Protein AF-A0A7C0Z820-F1 (afdb_monomer)

Solvent-accessible surface area (backbone atoms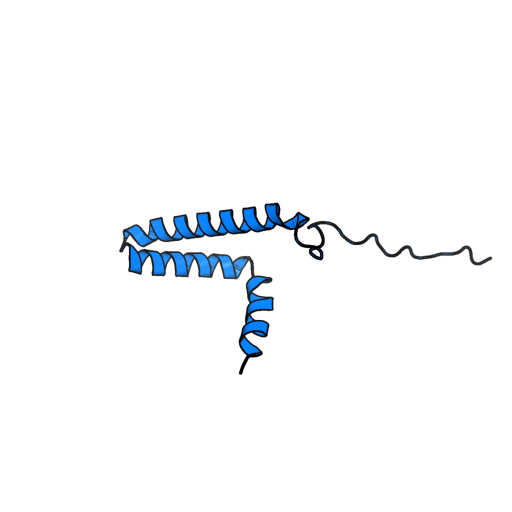 only — not comparable to full-atom values): 5326 Å² total; per-residue (Å²): 144,70,71,66,60,62,68,51,48,61,52,63,78,72,63,47,79,71,64,51,53,55,51,51,46,51,50,22,25,53,51,15,30,76,75,56,38,82,60,6,58,60,52,13,43,53,52,48,51,52,51,51,54,51,51,51,50,48,54,62,73,47,44,87,76,41,91,86,63,76,60,92,84,67,70,74,76,76,79,80,78,80,78,64,87,80,127

Foldseek 3Di:
DPPPVVVVCVCVVPDDPPVVVVVQLVCLQVVLCVVPNPCSNVVSVVVSVVVVVVVVVCCVVCVVVDPPPDPVPPPPPDPPPPPDPPD

Secondary structure (DSSP, 8-state):
--HHHHHHHHHHTTS-HHHHHHHHHHHHHHHHHHHHGGGHHHHHHHHHHHHHHHHHHHHHHTGGGSTT-PPTT-PPPPP--------

Radius of gyration: 21.21 Å; Cα contacts (8 Å, |Δi|>4): 38; chains: 1; bounding box: 36×26×72 Å

Structure (mmCIF, N/CA/C/O backbone):
data_AF-A0A7C0Z820-F1
#
_entry.id   AF-A0A7C0Z820-F1
#
loop_
_atom_site.group_PDB
_atom_site.id
_atom_site.type_symbol
_atom_site.label_atom_id
_atom_site.label_alt_id
_atom_site.label_comp_id
_atom_site.label_asym_id
_atom_site.label_entity_id
_atom_site.label_seq_id
_atom_site.pdbx_PDB_ins_code
_atom_site.Cartn_x
_atom_site.Cartn_y
_atom_site.Cartn_z
_atom_site.occupancy
_atom_site.B_iso_or_equiv
_atom_site.auth_seq_id
_atom_site.auth_comp_id
_atom_site.auth_asym_id
_atom_site.auth_atom_id
_atom_site.pdbx_PDB_model_num
ATOM 1 N N . VAL A 1 1 ? -25.715 -17.655 -4.974 1.00 51.56 1 VAL A N 1
ATOM 2 C CA . VAL A 1 1 ? -24.279 -17.792 -4.629 1.00 51.56 1 VAL A CA 1
ATOM 3 C C . VAL A 1 1 ? -23.752 -16.481 -4.043 1.00 51.56 1 VAL A C 1
ATOM 5 O O . VAL A 1 1 ? -23.005 -15.781 -4.696 1.00 51.56 1 VAL A O 1
ATOM 8 N N . VAL A 1 2 ? -24.201 -16.087 -2.845 1.00 54.81 2 VAL A N 1
ATOM 9 C CA . VAL A 1 2 ? -23.810 -14.789 -2.240 1.00 54.81 2 VAL A CA 1
ATOM 10 C C . VAL A 1 2 ? -23.155 -14.962 -0.859 1.00 54.81 2 VAL A C 1
ATOM 12 O O . VAL A 1 2 ? -22.362 -14.132 -0.465 1.00 54.81 2 VAL A O 1
ATOM 15 N N . GLY A 1 3 ? -23.328 -16.097 -0.169 1.00 60.81 3 GLY A N 1
ATOM 16 C CA . GLY A 1 3 ? -22.772 -16.285 1.185 1.00 60.81 3 GLY A CA 1
ATOM 17 C C . GLY A 1 3 ? -21.295 -16.702 1.295 1.00 60.81 3 GLY A C 1
ATOM 18 O O . GLY A 1 3 ? -20.782 -16.804 2.404 1.00 60.81 3 GLY A O 1
ATOM 19 N N . GLY A 1 4 ? -20.600 -16.992 0.188 1.00 68.19 4 GLY A N 1
ATOM 20 C CA . GLY A 1 4 ? -19.218 -17.501 0.241 1.00 68.19 4 GLY A CA 1
ATOM 21 C C . GLY A 1 4 ? -18.159 -16.407 0.385 1.00 68.19 4 GLY A C 1
ATOM 22 O O . GLY A 1 4 ? -17.156 -16.593 1.070 1.00 68.19 4 GLY A O 1
ATOM 23 N N . VAL A 1 5 ? -18.407 -15.259 -0.245 1.00 63.53 5 VAL A N 1
ATOM 24 C CA . VAL A 1 5 ? -17.494 -14.114 -0.267 1.00 63.53 5 VAL A CA 1
ATOM 25 C C . VAL A 1 5 ? -17.484 -13.464 1.120 1.00 63.53 5 VAL A C 1
ATOM 27 O O . VAL A 1 5 ? -16.431 -13.407 1.748 1.00 63.53 5 VAL A O 1
ATOM 30 N N . ASP A 1 6 ? -18.647 -13.148 1.693 1.00 65.94 6 ASP A N 1
ATOM 31 C CA . ASP A 1 6 ? -18.754 -12.561 3.040 1.00 65.94 6 ASP A CA 1
ATOM 32 C C . ASP A 1 6 ? -18.127 -13.427 4.152 1.00 65.94 6 ASP A C 1
ATOM 34 O O . ASP A 1 6 ? -17.497 -12.903 5.073 1.00 65.94 6 ASP A O 1
ATOM 38 N N . ASN A 1 7 ? -18.219 -14.759 4.044 1.00 64.31 7 ASN A N 1
ATOM 39 C CA . ASN A 1 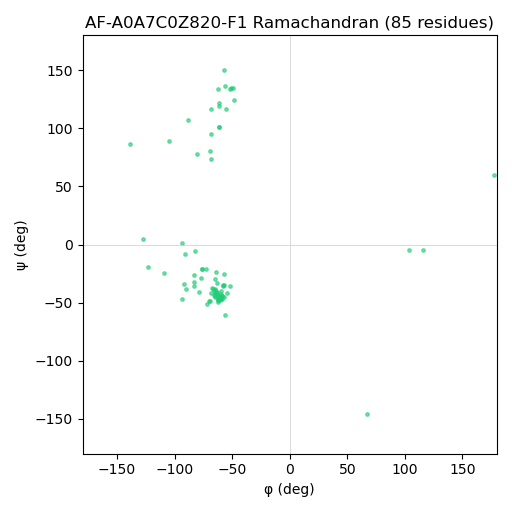7 ? -17.630 -15.691 5.013 1.00 64.31 7 ASN A CA 1
ATOM 40 C C . ASN A 1 7 ? -16.103 -15.850 4.865 1.00 64.31 7 ASN A C 1
ATOM 42 O O . ASN A 1 7 ? -15.430 -16.253 5.811 1.00 64.31 7 ASN A O 1
ATO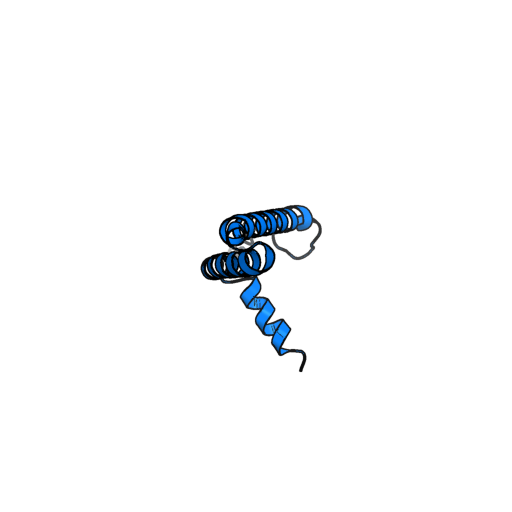M 46 N N . PHE A 1 8 ? -15.543 -15.529 3.694 1.00 66.06 8 PHE A N 1
ATOM 47 C CA . PHE A 1 8 ? -14.099 -15.560 3.440 1.00 66.06 8 PHE A CA 1
ATOM 48 C C . PHE A 1 8 ? -13.428 -14.207 3.705 1.00 66.06 8 PHE A C 1
ATOM 50 O O . PHE A 1 8 ? -12.292 -14.170 4.182 1.00 66.06 8 PHE A O 1
ATOM 57 N N . LEU A 1 9 ? -14.126 -13.094 3.443 1.00 60.59 9 LEU A N 1
ATOM 58 C CA . LEU A 1 9 ? -13.621 -11.757 3.755 1.00 60.59 9 LEU A CA 1
ATOM 59 C C . LEU A 1 9 ? -13.541 -11.528 5.263 1.00 60.59 9 LEU A C 1
ATOM 61 O O . LEU A 1 9 ? -12.534 -11.011 5.735 1.00 60.59 9 LEU A O 1
ATOM 65 N N . ARG A 1 10 ? -14.546 -11.959 6.035 1.00 65.12 10 ARG A N 1
ATOM 66 C CA . ARG A 1 10 ? -14.625 -11.665 7.476 1.00 65.12 10 ARG A CA 1
ATOM 67 C C . ARG A 1 10 ? -13.410 -12.141 8.295 1.00 65.12 10 ARG A C 1
ATOM 69 O O . ARG A 1 10 ? -12.912 -11.352 9.090 1.00 65.12 10 ARG A O 1
ATOM 76 N N . PRO A 1 11 ? -12.883 -13.369 8.120 1.00 55.78 11 PRO A N 1
ATOM 77 C CA . PRO A 1 11 ? -11.733 -13.846 8.890 1.00 55.78 11 PRO A CA 1
ATOM 78 C C . PRO A 1 11 ? -10.401 -13.384 8.292 1.00 55.78 11 PRO A C 1
ATOM 80 O O . PRO A 1 11 ? -9.438 -13.159 9.020 1.00 55.78 11 PRO A O 1
ATOM 83 N N . ARG A 1 12 ? -10.328 -13.242 6.962 1.00 61.28 12 ARG A N 1
ATOM 84 C CA . ARG A 1 12 ? -9.081 -12.922 6.259 1.00 61.28 12 ARG A CA 1
ATOM 85 C C . ARG A 1 12 ? -8.706 -11.445 6.381 1.00 61.28 12 ARG A C 1
ATOM 87 O O . ARG A 1 12 ? -7.519 -11.152 6.390 1.00 61.28 12 ARG A O 1
ATOM 94 N N . LEU A 1 13 ? -9.686 -10.552 6.537 1.00 59.16 13 LEU A N 1
ATOM 95 C CA . LEU A 1 13 ? -9.444 -9.134 6.823 1.00 59.16 13 LEU A CA 1
ATOM 96 C C . LEU A 1 13 ? -9.045 -8.874 8.288 1.00 59.16 13 LEU A C 1
ATOM 98 O O . LEU A 1 13 ? -8.466 -7.835 8.569 1.00 59.16 13 LEU A O 1
ATOM 102 N N . VAL A 1 14 ? -9.368 -9.795 9.209 1.00 58.34 14 VAL A N 1
ATOM 103 C CA . VAL A 1 14 ? -9.237 -9.587 10.668 1.00 58.34 14 VAL A CA 1
ATOM 104 C C . VAL A 1 14 ? -8.111 -10.410 11.307 1.00 58.34 14 VAL A C 1
ATOM 106 O O . VAL A 1 14 ? -7.609 -10.028 12.354 1.00 58.34 14 VAL A O 1
ATOM 109 N N . GLY A 1 15 ? -7.686 -11.532 10.721 1.00 59.34 15 GLY A N 1
ATOM 110 C CA . GLY A 1 15 ? -6.725 -12.425 11.373 1.00 59.34 15 GLY A CA 1
ATOM 111 C C . GLY A 1 15 ? -5.673 -12.971 10.426 1.00 59.34 15 GLY A C 1
ATOM 112 O O . GLY A 1 15 ? -5.865 -14.063 9.891 1.00 59.34 15 GLY A O 1
ATOM 113 N N . LYS A 1 16 ? -4.569 -12.229 10.228 1.00 56.28 16 LYS A N 1
ATOM 114 C CA . LYS A 1 16 ? -3.269 -12.738 9.730 1.00 56.28 16 LYS A CA 1
ATOM 115 C C . LYS A 1 16 ? -2.236 -11.615 9.550 1.00 56.28 16 LYS A C 1
ATOM 117 O O . LYS A 1 16 ? -1.719 -11.433 8.451 1.00 56.28 16 LYS A O 1
ATOM 122 N N . ASP A 1 17 ? -1.895 -10.886 10.608 1.00 58.03 17 ASP A N 1
ATOM 123 C CA . ASP A 1 17 ? -0.996 -9.719 10.515 1.00 58.03 17 ASP A CA 1
ATOM 124 C C . ASP A 1 17 ? 0.331 -10.022 9.788 1.00 58.03 17 ASP A C 1
ATOM 126 O O . ASP A 1 17 ? 0.807 -9.220 8.988 1.00 58.03 17 ASP A O 1
ATOM 130 N N . THR A 1 18 ? 0.879 -11.232 9.954 1.00 57.34 18 THR A N 1
ATOM 131 C CA . THR A 1 18 ? 2.149 -11.641 9.326 1.00 57.34 18 THR A CA 1
ATOM 132 C C . THR A 1 18 ? 2.023 -12.028 7.846 1.00 57.34 18 THR A C 1
ATOM 134 O O . THR A 1 18 ? 2.870 -11.671 7.036 1.00 57.34 18 THR A O 1
ATOM 137 N N . GLN A 1 19 ? 0.968 -12.753 7.460 1.00 61.19 19 GLN A N 1
ATOM 138 C CA . GLN A 1 19 ? 0.792 -13.227 6.074 1.00 61.19 19 GLN A CA 1
ATOM 139 C C . GLN A 1 19 ? 0.173 -12.156 5.167 1.00 61.19 19 GLN A C 1
ATOM 141 O O . GLN A 1 19 ? 0.380 -12.174 3.956 1.00 61.19 19 GLN A O 1
ATOM 146 N N . MET A 1 20 ? -0.588 -11.223 5.744 1.00 67.69 20 MET A N 1
ATOM 147 C CA . MET A 1 20 ? -1.131 -10.063 5.035 1.00 67.69 20 MET A CA 1
ATOM 148 C C . MET A 1 20 ? -0.008 -9.136 4.566 1.00 67.69 20 MET A C 1
ATOM 150 O O . MET A 1 20 ? -0.003 -8.736 3.405 1.00 67.69 20 MET A O 1
ATOM 154 N N . HIS A 1 21 ? 0.967 -8.854 5.437 1.00 77.81 21 HIS A N 1
ATOM 155 C CA . HIS A 1 21 ? 2.098 -7.981 5.116 1.00 77.81 21 HIS A CA 1
ATOM 156 C C . HIS A 1 21 ? 2.922 -8.505 3.930 1.00 77.81 21 HIS A C 1
ATOM 158 O O . HIS A 1 21 ? 3.219 -7.758 3.001 1.00 77.81 21 HIS A O 1
ATOM 164 N N . GLU A 1 22 ? 3.232 -9.804 3.914 1.00 82.88 22 GLU A N 1
ATOM 165 C CA . GLU A 1 22 ? 4.021 -10.424 2.841 1.00 82.88 22 GLU A CA 1
ATOM 166 C C . GLU A 1 22 ? 3.286 -10.409 1.488 1.00 82.88 22 GLU A C 1
ATOM 168 O O . GLU A 1 22 ? 3.864 -10.041 0.463 1.00 82.88 22 GLU A O 1
ATOM 173 N N . LEU A 1 23 ? 1.985 -10.724 1.479 1.00 88.00 23 LEU A N 1
ATOM 174 C CA . LEU A 1 23 ? 1.163 -10.642 0.266 1.00 88.00 23 LEU A CA 1
ATOM 175 C C . LEU A 1 23 ? 1.029 -9.203 -0.240 1.00 88.00 23 LEU A C 1
ATOM 177 O O . LEU A 1 23 ? 1.107 -8.983 -1.446 1.00 88.00 23 LEU A O 1
ATOM 181 N N . MET A 1 24 ? 0.838 -8.229 0.653 1.00 87.12 24 MET A N 1
ATOM 182 C CA . MET A 1 24 ? 0.745 -6.809 0.296 1.00 87.12 24 MET A CA 1
ATOM 183 C C . MET A 1 24 ? 2.011 -6.337 -0.419 1.00 87.12 24 MET A C 1
ATOM 185 O O . MET A 1 24 ? 1.907 -5.705 -1.467 1.00 87.12 24 MET A O 1
ATOM 189 N N . ILE A 1 25 ? 3.189 -6.719 0.084 1.00 90.25 25 ILE A N 1
ATOM 190 C CA . ILE A 1 25 ? 4.483 -6.403 -0.540 1.00 90.25 25 ILE A CA 1
ATOM 191 C C . ILE A 1 25 ? 4.619 -7.086 -1.907 1.00 90.25 25 ILE A C 1
ATOM 193 O O . ILE A 1 25 ? 5.047 -6.457 -2.879 1.00 90.25 25 ILE A O 1
ATOM 197 N N . LEU A 1 26 ? 4.240 -8.362 -2.017 1.00 92.81 26 LEU A N 1
ATOM 198 C CA . LEU A 1 26 ? 4.294 -9.090 -3.287 1.00 92.81 26 LEU A CA 1
ATOM 199 C C . LEU A 1 26 ? 3.380 -8.444 -4.337 1.00 92.81 26 LEU A C 1
ATOM 201 O O . LEU A 1 26 ? 3.823 -8.162 -5.451 1.00 92.81 26 LEU A O 1
ATOM 205 N N . PHE A 1 27 ? 2.122 -8.176 -3.985 1.00 94.06 27 PHE A N 1
ATOM 206 C CA . PHE A 1 27 ? 1.156 -7.559 -4.891 1.00 94.06 27 PHE A CA 1
ATOM 207 C C . PHE A 1 27 ? 1.523 -6.119 -5.236 1.00 94.06 27 PHE A C 1
ATOM 209 O O . PHE A 1 27 ? 1.380 -5.731 -6.394 1.00 94.06 27 PHE A O 1
ATOM 216 N N . SER A 1 28 ? 2.039 -5.337 -4.285 1.00 93.94 28 SER A N 1
ATOM 217 C CA . SER A 1 28 ? 2.489 -3.972 -4.560 1.00 93.94 28 SER A CA 1
ATOM 218 C C . SER A 1 28 ? 3.681 -3.960 -5.506 1.00 93.94 28 SER A C 1
ATOM 220 O O . SER A 1 28 ? 3.750 -3.118 -6.395 1.00 93.94 28 SER A O 1
ATOM 222 N N . THR A 1 29 ? 4.597 -4.916 -5.354 1.00 95.62 29 THR A N 1
ATOM 223 C CA . THR A 1 29 ? 5.764 -5.062 -6.227 1.00 95.62 29 THR A CA 1
ATOM 224 C C . THR A 1 29 ? 5.340 -5.509 -7.625 1.00 95.62 29 THR A C 1
ATOM 226 O O . THR A 1 29 ? 5.717 -4.868 -8.601 1.00 95.62 29 THR A O 1
ATOM 229 N N . LEU A 1 30 ? 4.502 -6.547 -7.751 1.00 96.62 30 LEU A N 1
ATOM 230 C CA . LEU A 1 3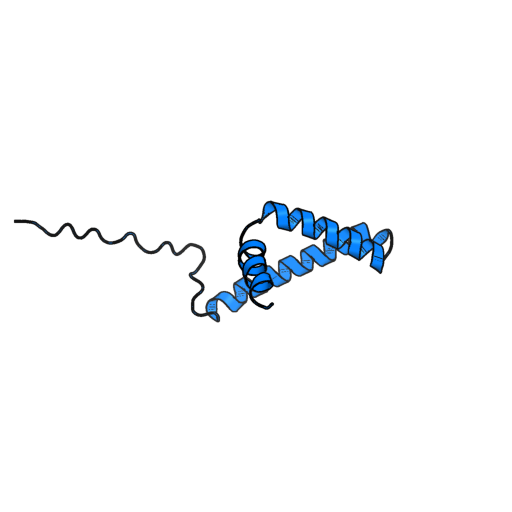0 ? 3.999 -7.011 -9.054 1.00 96.62 30 LEU A CA 1
ATOM 231 C C . LEU A 1 30 ? 3.158 -5.942 -9.763 1.00 96.62 30 LEU A C 1
ATOM 233 O O . LEU A 1 30 ? 3.364 -5.682 -10.947 1.00 96.62 30 LEU A O 1
ATOM 237 N N . GLY A 1 31 ? 2.229 -5.308 -9.045 1.00 95.00 31 GLY A N 1
ATOM 238 C CA . GLY A 1 31 ? 1.392 -4.234 -9.577 1.00 95.00 31 GLY A CA 1
ATOM 239 C C . GLY A 1 31 ? 2.213 -2.999 -9.942 1.00 95.00 31 GLY A C 1
ATOM 240 O O . GLY A 1 31 ? 2.015 -2.416 -11.006 1.00 95.00 31 GLY A O 1
ATOM 241 N N . GLY A 1 32 ? 3.197 -2.651 -9.111 1.00 96.25 32 GLY A N 1
ATOM 242 C CA . GLY A 1 32 ? 4.158 -1.594 -9.394 1.00 96.25 32 GLY A CA 1
ATOM 243 C C . GLY A 1 32 ? 4.941 -1.881 -10.668 1.00 96.25 32 GLY A C 1
ATOM 244 O O . GLY A 1 32 ? 5.040 -1.001 -11.520 1.00 96.25 32 GLY A O 1
ATOM 245 N N . ILE A 1 33 ? 5.451 -3.106 -10.838 1.00 97.69 33 ILE A N 1
ATOM 246 C CA . ILE A 1 33 ? 6.163 -3.513 -12.057 1.00 97.69 33 ILE A CA 1
ATOM 247 C C . ILE A 1 33 ? 5.258 -3.407 -13.285 1.00 97.69 33 ILE A C 1
ATOM 249 O O . ILE A 1 33 ? 5.682 -2.878 -14.311 1.00 97.69 33 ILE A O 1
ATOM 253 N N . ALA A 1 34 ? 4.010 -3.865 -13.186 1.00 96.75 34 ALA A N 1
ATOM 254 C CA . ALA A 1 34 ? 3.059 -3.797 -14.292 1.00 96.75 34 ALA A CA 1
ATOM 255 C C . ALA A 1 34 ? 2.723 -2.350 -14.709 1.00 96.75 34 ALA A C 1
ATOM 257 O O . ALA A 1 34 ? 2.506 -2.093 -15.889 1.00 96.75 34 ALA A O 1
ATOM 258 N N . MET A 1 35 ? 2.701 -1.409 -13.758 1.00 96.50 35 MET A N 1
ATOM 259 C CA . MET A 1 35 ? 2.323 -0.005 -13.985 1.00 96.50 35 MET A CA 1
ATOM 260 C C . MET A 1 35 ? 3.513 0.899 -14.353 1.00 96.50 35 MET A C 1
ATOM 262 O O . MET A 1 35 ? 3.375 1.798 -15.178 1.00 96.50 35 MET A O 1
ATOM 266 N N . PHE A 1 36 ? 4.678 0.678 -13.733 1.00 96.06 36 PHE A N 1
ATOM 267 C CA . PHE A 1 36 ? 5.842 1.577 -13.772 1.00 96.06 36 PHE A CA 1
ATOM 268 C C . PHE A 1 36 ? 7.151 0.882 -14.203 1.00 96.06 36 PHE A C 1
ATOM 270 O O . PHE A 1 36 ? 8.219 1.498 -14.177 1.00 96.06 36 PHE A O 1
ATOM 277 N N . GLY A 1 37 ? 7.109 -0.398 -14.586 1.00 94.19 37 GLY A N 1
ATOM 278 C CA . GLY A 1 37 ? 8.293 -1.174 -14.965 1.00 94.19 37 GLY A CA 1
ATOM 279 C C . GLY A 1 37 ? 9.236 -1.422 -13.784 1.00 94.19 37 GLY A C 1
ATOM 280 O O . GLY A 1 37 ? 8.807 -1.558 -12.644 1.00 94.19 37 GLY A O 1
ATOM 281 N N . VAL A 1 38 ? 10.550 -1.459 -14.020 1.00 96.56 38 VAL A N 1
ATOM 282 C CA . VAL A 1 38 ? 11.546 -1.758 -12.965 1.00 96.56 38 VAL A CA 1
ATOM 283 C C . VAL A 1 38 ? 11.455 -0.793 -11.771 1.00 96.56 38 VAL A C 1
ATOM 285 O O . VAL A 1 38 ? 11.614 -1.219 -10.629 1.00 96.56 38 VAL A O 1
ATOM 288 N N . LEU A 1 39 ? 11.121 0.483 -12.003 1.00 96.94 39 LEU A N 1
ATOM 289 C CA . LEU A 1 39 ? 10.920 1.468 -10.926 1.00 96.94 39 LEU A CA 1
ATOM 290 C C . LEU A 1 39 ? 9.739 1.115 -10.011 1.00 96.94 39 LEU A C 1
ATOM 292 O O . LEU A 1 39 ? 9.709 1.495 -8.840 1.00 96.94 39 LEU A O 1
ATOM 296 N N . GLY A 1 40 ? 8.797 0.332 -10.528 1.00 94.50 40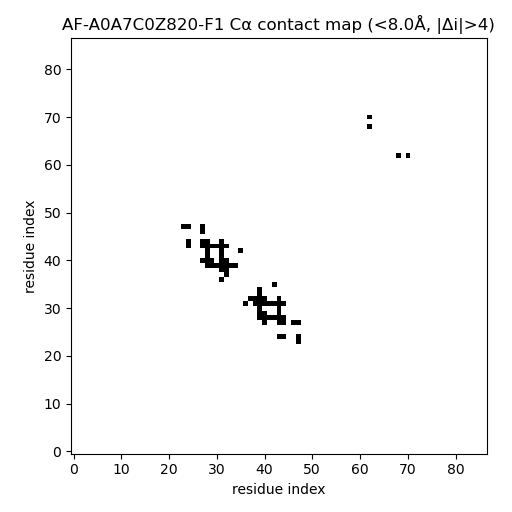 GLY A N 1
ATOM 297 C CA . GLY A 1 40 ? 7.665 -0.222 -9.810 1.00 94.50 40 GLY A CA 1
ATOM 298 C C . GLY A 1 40 ? 8.022 -1.066 -8.591 1.00 94.50 40 GLY A C 1
ATOM 299 O O . GLY A 1 40 ? 7.230 -1.123 -7.655 1.00 94.50 40 GLY A O 1
ATOM 300 N N . VAL A 1 41 ? 9.222 -1.653 -8.549 1.00 95.62 41 VAL A N 1
ATOM 301 C CA . VAL A 1 41 ? 9.715 -2.396 -7.375 1.00 95.62 41 VAL A CA 1
ATOM 302 C C . VAL A 1 41 ? 9.908 -1.485 -6.162 1.00 95.62 41 VAL A C 1
ATOM 304 O O . VAL A 1 41 ? 9.746 -1.930 -5.034 1.00 95.62 41 VAL A O 1
ATOM 307 N N . ILE A 1 42 ? 10.224 -0.207 -6.384 1.00 96.06 42 ILE A N 1
ATOM 308 C CA . ILE A 1 42 ? 10.403 0.788 -5.319 1.00 96.06 42 ILE A CA 1
ATOM 309 C C . ILE A 1 42 ? 9.089 1.538 -5.085 1.00 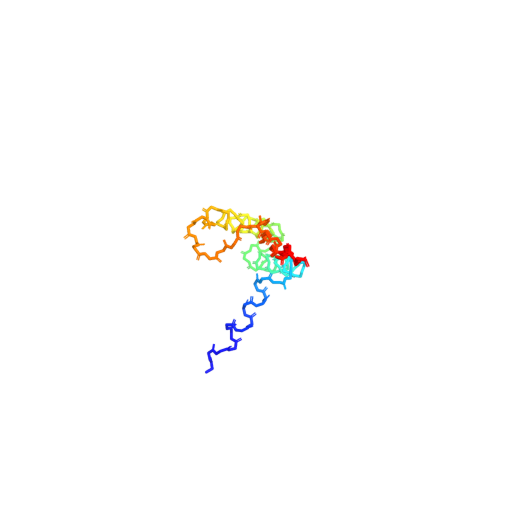96.06 42 ILE A C 1
ATOM 311 O O . ILE A 1 42 ? 8.642 1.688 -3.950 1.00 96.06 42 ILE A O 1
ATOM 315 N N . ILE A 1 43 ? 8.444 1.979 -6.167 1.00 95.56 43 ILE A N 1
ATOM 316 C CA . ILE A 1 43 ? 7.210 2.772 -6.107 1.00 95.56 43 ILE A CA 1
ATOM 317 C C . ILE A 1 43 ? 6.055 1.955 -5.507 1.00 95.56 43 ILE A C 1
ATOM 319 O O . ILE A 1 43 ? 5.279 2.483 -4.713 1.00 95.56 43 ILE A O 1
ATOM 323 N N . GLY A 1 44 ? 5.957 0.666 -5.840 1.00 94.75 44 GLY A N 1
ATOM 324 C CA . GLY A 1 44 ? 4.908 -0.230 -5.357 1.00 94.75 44 GLY A CA 1
ATOM 325 C C . GLY A 1 44 ? 4.840 -0.303 -3.828 1.00 94.75 44 GLY A C 1
ATOM 326 O O . GLY A 1 44 ? 3.815 0.077 -3.260 1.00 94.75 44 GLY A O 1
ATOM 327 N N . PRO A 1 45 ? 5.913 -0.738 -3.141 1.00 94.12 45 PRO A N 1
ATOM 328 C CA . PRO A 1 45 ? 5.960 -0.775 -1.680 1.00 94.12 45 PRO A CA 1
ATOM 329 C C . PRO A 1 45 ? 5.722 0.585 -1.010 1.00 94.12 45 PRO A C 1
ATOM 331 O O . PRO A 1 45 ? 5.073 0.631 0.030 1.00 94.12 45 PRO A O 1
ATOM 334 N N . ILE A 1 46 ? 6.177 1.695 -1.608 1.00 95.94 46 ILE A N 1
ATOM 335 C CA . ILE A 1 46 ? 5.910 3.045 -1.079 1.00 95.94 46 ILE A CA 1
ATOM 336 C C . ILE A 1 46 ? 4.407 3.339 -1.085 1.00 95.94 46 ILE A C 1
ATOM 338 O O . ILE A 1 46 ? 3.860 3.779 -0.075 1.00 95.94 46 ILE A O 1
ATOM 342 N N . ILE A 1 47 ? 3.723 3.066 -2.198 1.00 95.31 47 ILE A N 1
ATOM 343 C CA . ILE A 1 47 ? 2.271 3.259 -2.300 1.00 95.31 47 ILE A CA 1
ATOM 344 C C . ILE A 1 47 ? 1.535 2.345 -1.314 1.00 95.31 47 ILE A C 1
ATOM 346 O O . ILE A 1 47 ? 0.594 2.792 -0.660 1.00 95.31 47 ILE A O 1
ATOM 350 N N . ALA A 1 48 ? 1.968 1.090 -1.168 1.00 92.94 48 ALA A N 1
ATOM 351 C CA . ALA A 1 48 ? 1.370 0.163 -0.210 1.00 92.94 48 ALA A CA 1
ATOM 352 C C . ALA A 1 48 ? 1.527 0.643 1.239 1.00 92.94 48 ALA A C 1
ATOM 354 O O . ALA A 1 48 ? 0.557 0.608 1.993 1.00 92.94 48 ALA A O 1
ATOM 355 N N . ALA A 1 49 ? 2.706 1.146 1.612 1.00 93.44 49 ALA A N 1
ATOM 356 C CA . ALA A 1 49 ? 2.939 1.721 2.933 1.00 93.44 49 ALA A CA 1
ATOM 357 C C . ALA A 1 49 ? 2.020 2.923 3.188 1.00 93.44 49 ALA A C 1
ATOM 359 O O . ALA A 1 49 ? 1.343 2.967 4.210 1.00 93.44 49 ALA A O 1
ATOM 360 N N . LEU A 1 50 ? 1.917 3.848 2.226 1.00 95.56 50 LEU A N 1
ATOM 361 C CA . LEU A 1 50 ? 1.011 4.997 2.328 1.00 95.56 50 LEU A CA 1
ATOM 362 C C . LEU A 1 50 ? -0.449 4.564 2.484 1.00 95.56 50 LEU A C 1
ATOM 364 O O . LEU A 1 50 ? -1.172 5.125 3.304 1.00 95.56 50 LEU A O 1
ATOM 368 N N . PHE A 1 51 ? -0.877 3.555 1.727 1.00 93.06 51 PHE A N 1
ATOM 369 C CA . PHE A 1 51 ? -2.221 3.003 1.838 1.00 93.06 51 PHE A CA 1
ATOM 370 C C . PHE A 1 51 ? -2.492 2.437 3.238 1.00 93.06 51 PHE A C 1
ATOM 372 O O . PHE A 1 51 ? -3.512 2.776 3.835 1.00 93.06 51 PHE A O 1
ATOM 379 N N . VAL A 1 52 ? -1.575 1.630 3.784 1.00 88.94 52 VAL A N 1
ATOM 380 C CA . VAL A 1 52 ? -1.691 1.077 5.146 1.00 88.94 52 VAL A CA 1
ATOM 381 C C . VAL A 1 52 ? -1.746 2.192 6.181 1.00 88.94 52 VAL A C 1
ATOM 383 O O . VAL A 1 52 ? -2.633 2.189 7.027 1.00 88.94 52 VAL A O 1
ATOM 386 N N . THR A 1 53 ? -0.869 3.190 6.078 1.00 93.62 53 THR A N 1
ATOM 387 C CA . THR A 1 53 ? -0.865 4.330 7.000 1.00 93.62 53 THR A CA 1
ATOM 388 C C . THR A 1 53 ? -2.191 5.089 6.968 1.00 93.62 53 THR A C 1
ATOM 390 O O . THR A 1 53 ? -2.748 5.404 8.017 1.00 93.62 53 THR A O 1
ATOM 393 N N . VAL A 1 54 ? -2.740 5.365 5.782 1.00 94.19 54 VAL A N 1
ATOM 394 C CA . VAL A 1 54 ? -4.052 6.023 5.658 1.00 94.19 54 VAL A CA 1
ATOM 395 C C . VAL A 1 54 ? -5.159 5.153 6.251 1.00 94.19 54 VAL A C 1
ATOM 397 O O . VAL A 1 54 ? -6.042 5.673 6.933 1.00 94.19 54 VAL A O 1
ATOM 400 N N . TRP A 1 55 ? -5.107 3.841 6.024 1.00 88.56 55 TRP A N 1
ATOM 401 C CA . TRP A 1 55 ? -6.069 2.889 6.572 1.00 88.56 55 TRP A CA 1
ATOM 402 C C . TRP A 1 55 ? -6.047 2.855 8.107 1.00 88.56 55 TRP A C 1
ATOM 404 O O . TRP A 1 55 ? -7.099 2.903 8.745 1.00 88.56 55 TRP A O 1
ATOM 414 N N . GLU A 1 56 ? -4.858 2.838 8.706 1.00 87.12 56 GLU A N 1
ATOM 415 C CA . GLU A 1 56 ? -4.672 2.904 10.158 1.00 87.12 56 GLU A CA 1
ATOM 416 C C . GLU A 1 56 ? -5.197 4.221 10.733 1.00 87.12 56 GLU A C 1
ATOM 418 O O . GLU A 1 56 ? -5.972 4.209 11.690 1.00 87.12 56 GLU A O 1
ATOM 423 N N . ILE A 1 57 ? -4.842 5.354 10.115 1.00 90.25 57 ILE A N 1
ATOM 424 C CA . ILE A 1 57 ? -5.335 6.676 10.529 1.00 90.25 57 ILE A CA 1
ATOM 425 C C . ILE A 1 57 ? -6.861 6.715 10.466 1.00 90.25 57 ILE A C 1
ATOM 427 O O . ILE A 1 57 ? -7.498 7.188 11.404 1.00 90.25 57 ILE A O 1
ATOM 431 N N . TYR A 1 58 ? -7.459 6.196 9.394 1.00 87.50 58 TYR A N 1
ATOM 432 C CA . TYR A 1 58 ? -8.910 6.124 9.263 1.00 87.50 58 TYR A CA 1
ATOM 433 C C . TYR A 1 58 ? -9.539 5.311 1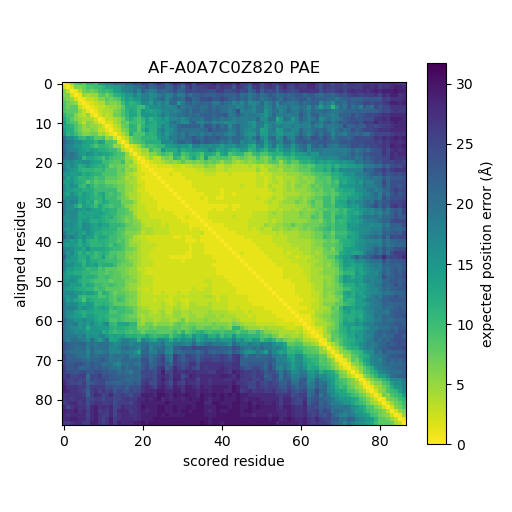0.403 1.00 87.50 58 TYR A C 1
ATOM 435 O O . TYR A 1 58 ? -10.488 5.778 11.033 1.00 87.50 58 TYR A O 1
ATOM 443 N N . GLY A 1 59 ? -8.978 4.139 10.716 1.00 85.69 59 GLY A N 1
ATOM 444 C CA . GLY A 1 59 ? -9.449 3.298 11.817 1.00 85.69 59 GLY A CA 1
ATOM 445 C C . GLY A 1 59 ? -9.386 3.996 13.176 1.00 85.69 59 GLY A C 1
ATOM 446 O O . GLY A 1 59 ? -10.327 3.885 13.956 1.00 85.69 59 GLY A O 1
ATOM 447 N N . VAL A 1 60 ? -8.319 4.756 13.440 1.00 86.56 60 VAL A N 1
ATOM 448 C CA . VAL A 1 60 ? -8.160 5.521 14.687 1.00 86.56 60 VAL A CA 1
ATOM 449 C C . VAL A 1 60 ? -9.135 6.697 14.751 1.00 86.56 60 VAL A C 1
ATOM 451 O O . VAL A 1 60 ? -9.818 6.871 15.753 1.00 86.56 60 VAL A O 1
ATOM 454 N N . VAL A 1 61 ? -9.229 7.495 13.685 1.00 89.62 61 VAL A N 1
ATOM 455 C CA . VAL A 1 61 ? -10.037 8.727 13.665 1.00 89.62 61 VAL A CA 1
ATOM 456 C C . VAL A 1 61 ? -11.533 8.432 13.743 1.00 89.62 61 VAL A C 1
ATOM 458 O O . VAL A 1 61 ? -12.279 9.173 14.378 1.00 89.62 61 VAL A O 1
ATOM 461 N N . PHE A 1 62 ? -11.989 7.359 13.101 1.00 85.88 62 PHE A N 1
ATOM 462 C CA . PHE A 1 62 ? -13.407 7.006 13.066 1.00 85.88 62 PHE A CA 1
ATOM 463 C C . PHE A 1 62 ? -13.815 6.014 14.161 1.00 85.88 62 PHE A C 1
ATOM 465 O O . PHE A 1 62 ? -14.995 5.674 14.237 1.00 85.88 62 PHE A O 1
ATOM 472 N N . ALA A 1 63 ? -12.893 5.588 15.033 1.00 81.12 63 ALA A N 1
ATOM 473 C CA . ALA A 1 63 ? -13.193 4.668 16.130 1.00 81.12 63 ALA A CA 1
ATOM 474 C C . ALA A 1 63 ? -14.340 5.176 17.023 1.00 81.12 63 ALA A C 1
ATOM 476 O O . ALA A 1 63 ? -15.249 4.415 17.349 1.00 81.12 63 ALA A O 1
ATOM 477 N N . ASP A 1 64 ? -14.355 6.474 17.336 1.00 80.62 64 ASP A N 1
ATOM 478 C CA . ASP A 1 64 ? -15.371 7.089 18.203 1.00 80.62 64 ASP A CA 1
ATOM 479 C C . ASP A 1 64 ? -16.747 7.231 17.526 1.00 80.62 64 ASP A C 1
ATOM 481 O O . ASP A 1 64 ? -17.775 7.356 18.192 1.00 80.62 64 ASP A O 1
ATOM 485 N N . LEU A 1 65 ? -16.780 7.206 16.191 1.00 79.50 65 LEU A N 1
ATOM 486 C CA . LEU A 1 65 ? -17.997 7.350 15.387 1.00 79.50 65 LEU A CA 1
ATOM 487 C C . LEU A 1 65 ? -18.665 6.005 15.073 1.00 79.50 65 LEU A C 1
ATOM 489 O O . LEU A 1 65 ? -19.773 5.986 14.533 1.00 79.50 65 LEU A O 1
ATOM 493 N N . LEU A 1 66 ? -18.012 4.888 15.401 1.00 75.94 66 LEU A N 1
ATOM 494 C CA . LEU A 1 66 ? -18.487 3.533 15.136 1.00 75.94 66 LEU A CA 1
ATOM 495 C C . LEU A 1 66 ? -19.005 2.884 16.435 1.00 75.94 66 LEU A C 1
ATOM 497 O O . LEU A 1 66 ? -18.250 2.209 17.140 1.00 75.94 66 LEU A O 1
ATOM 501 N N . PRO A 1 67 ? -20.301 3.042 16.777 1.00 68.88 67 PRO A N 1
ATOM 502 C CA . PRO A 1 67 ? -20.881 2.390 17.946 1.00 68.88 67 PRO A CA 1
ATOM 503 C C . PRO A 1 67 ? -20.802 0.863 17.802 1.00 68.88 67 PRO A C 1
ATOM 505 O O . PRO A 1 67 ? -21.363 0.285 16.874 1.00 68.88 67 PRO A O 1
ATOM 508 N N . GLY A 1 68 ? -20.103 0.205 18.733 1.00 68.56 68 GLY A N 1
ATOM 509 C CA . GLY A 1 68 ? -19.961 -1.258 18.780 1.00 68.56 68 GLY A CA 1
ATOM 510 C C . GLY A 1 68 ? -18.539 -1.791 18.576 1.00 68.56 68 GLY A C 1
ATOM 511 O O . GLY A 1 68 ? -18.327 -2.992 18.743 1.00 68.56 68 GLY A O 1
ATOM 512 N N . VAL A 1 69 ? -17.557 -0.936 18.277 1.00 66.44 69 VAL A N 1
ATOM 513 C CA . VAL A 1 69 ? -16.133 -1.301 18.350 1.00 66.44 69 VAL A CA 1
ATOM 514 C C . VAL A 1 69 ? -15.647 -1.017 19.773 1.00 66.44 69 VAL A C 1
ATOM 516 O O . VAL A 1 69 ? -15.534 0.136 20.178 1.00 66.44 69 VAL A O 1
ATOM 519 N N . ALA A 1 70 ? -15.418 -2.064 20.572 1.00 64.31 70 ALA A N 1
ATOM 520 C CA . ALA A 1 70 ? -14.840 -1.894 21.904 1.00 64.31 70 ALA A CA 1
ATOM 521 C C . ALA A 1 70 ? -13.429 -1.284 21.774 1.00 64.31 70 ALA A C 1
ATOM 523 O O . ALA A 1 70 ? -12.654 -1.765 20.940 1.00 64.31 70 ALA A O 1
ATOM 524 N N . PRO A 1 71 ? -13.069 -0.263 22.574 1.00 63.91 71 PRO A N 1
ATOM 525 C CA . PRO A 1 71 ? -11.752 0.352 22.495 1.00 63.91 71 PRO A CA 1
ATOM 526 C C . PRO A 1 71 ? -10.651 -0.702 22.684 1.00 63.91 71 PRO A C 1
ATOM 528 O O . PRO A 1 71 ? -10.761 -1.524 23.606 1.00 63.91 71 PRO A O 1
ATOM 531 N N . PRO A 1 72 ? -9.579 -0.684 21.874 1.00 61.56 72 PRO A N 1
ATOM 532 C CA . PRO A 1 72 ? -8.434 -1.562 22.076 1.00 61.56 72 PRO A CA 1
ATOM 533 C C . PRO A 1 72 ? -7.897 -1.379 23.503 1.00 61.56 72 PRO A C 1
ATOM 535 O O . PRO A 1 72 ? -7.484 -0.286 23.880 1.00 61.56 72 PRO A O 1
ATOM 538 N N . GLY A 1 73 ? -7.960 -2.432 24.324 1.00 65.19 73 GLY A N 1
ATOM 539 C CA . GLY A 1 73 ? -7.525 -2.399 25.729 1.00 65.19 73 GLY A CA 1
ATOM 540 C C . GLY A 1 73 ? -8.643 -2.324 26.776 1.00 65.19 73 GLY A C 1
ATOM 541 O O . GLY A 1 73 ? -8.354 -2.474 27.963 1.00 65.19 73 GLY A O 1
ATOM 542 N N . THR A 1 74 ? -9.914 -2.195 26.381 1.00 64.62 74 THR A N 1
ATOM 543 C CA . THR A 1 74 ? -11.039 -2.351 27.321 1.00 64.62 74 THR A CA 1
ATOM 544 C C . THR A 1 74 ? -11.326 -3.839 27.526 1.00 64.62 74 THR A C 1
ATOM 546 O O . THR A 1 74 ? -12.254 -4.403 26.950 1.00 64.62 74 THR A O 1
ATOM 549 N N . GLN A 1 75 ? -10.503 -4.509 28.337 1.00 60.97 75 GLN A N 1
ATOM 550 C CA . GLN A 1 75 ? -10.929 -5.762 28.960 1.00 60.97 75 GLN A CA 1
ATOM 551 C C . GLN A 1 75 ? -12.139 -5.424 29.833 1.00 60.97 75 GLN A C 1
ATOM 553 O O . GLN A 1 75 ? -12.050 -4.550 30.698 1.00 60.97 75 GLN A O 1
ATOM 558 N N . ALA A 1 76 ? -13.280 -6.066 29.574 1.00 66.06 76 ALA A N 1
ATOM 559 C CA . ALA A 1 76 ? -14.432 -5.949 30.455 1.00 66.06 76 ALA A CA 1
ATOM 560 C C . ALA A 1 76 ? -13.966 -6.255 31.892 1.00 66.06 76 ALA A C 1
ATOM 562 O O . ALA A 1 76 ? -13.212 -7.218 32.073 1.00 66.06 76 ALA A O 1
ATOM 563 N N . PRO A 1 77 ? -14.355 -5.445 32.896 1.00 66.00 77 PRO A N 1
ATOM 564 C CA . PRO A 1 77 ? -13.997 -5.712 34.281 1.00 66.00 77 PRO A CA 1
ATOM 565 C C . PRO A 1 77 ? -14.319 -7.175 34.608 1.00 66.00 77 PRO A C 1
ATOM 567 O O . PRO A 1 77 ? -15.398 -7.632 34.208 1.00 66.00 77 PRO A O 1
ATOM 570 N N . PRO A 1 78 ? -13.418 -7.919 35.282 1.00 69.44 78 PRO A N 1
ATOM 571 C CA . PRO A 1 78 ? -13.697 -9.299 35.650 1.00 69.44 78 PRO A CA 1
ATOM 572 C C . PRO A 1 78 ? -15.060 -9.345 36.354 1.00 69.44 78 PRO A C 1
ATOM 574 O O . PRO A 1 78 ? -15.332 -8.457 37.176 1.00 69.44 78 PRO A O 1
ATOM 577 N N . PRO A 1 79 ? -15.942 -10.304 36.001 1.00 74.75 79 PRO A N 1
ATOM 578 C CA . PRO A 1 79 ? -17.240 -10.438 36.641 1.00 74.75 79 PRO A CA 1
ATOM 579 C C . PRO A 1 79 ? -17.039 -10.389 38.150 1.00 74.75 79 PRO A C 1
ATOM 581 O O . PRO A 1 79 ? -16.213 -11.130 38.680 1.00 74.75 79 PRO A O 1
ATOM 584 N N . ARG A 1 80 ? -17.725 -9.463 38.831 1.00 67.62 80 ARG A N 1
ATOM 585 C CA . ARG A 1 80 ? -17.687 -9.416 40.291 1.00 67.62 80 ARG A CA 1
ATOM 586 C C . ARG A 1 80 ? -18.266 -10.736 40.773 1.00 67.62 80 ARG A C 1
ATOM 588 O O . ARG A 1 80 ? -19.479 -10.915 40.730 1.00 67.62 80 ARG A O 1
ATOM 595 N N . GLU A 1 81 ? -17.387 -11.646 41.167 1.00 66.69 81 GLU A N 1
ATOM 596 C CA . GLU A 1 81 ? -17.742 -12.851 41.889 1.00 66.69 81 GLU A CA 1
ATOM 597 C C . GLU A 1 81 ? -18.380 -12.385 43.192 1.00 66.69 81 GLU A C 1
ATOM 599 O O . GLU A 1 81 ? -17.733 -11.884 44.110 1.00 66.69 81 GLU A O 1
ATOM 604 N N . ASN A 1 82 ? -19.702 -12.431 43.200 1.00 61.12 82 ASN A N 1
ATOM 605 C CA . ASN A 1 82 ? -20.561 -12.151 44.325 1.00 61.12 82 ASN A CA 1
ATOM 606 C C . ASN A 1 82 ? -20.379 -13.251 45.375 1.00 61.12 82 ASN A C 1
ATOM 608 O O . ASN A 1 82 ? -21.264 -14.077 45.579 1.00 61.12 82 ASN A O 1
ATOM 612 N N . THR A 1 83 ? -19.248 -13.220 46.078 1.00 64.62 83 THR A N 1
ATOM 613 C CA . THR A 1 83 ? -19.143 -13.759 47.434 1.00 64.62 83 THR A CA 1
ATOM 614 C C . THR A 1 83 ? -19.963 -12.845 48.338 1.00 64.62 83 THR A C 1
ATOM 616 O O . THR A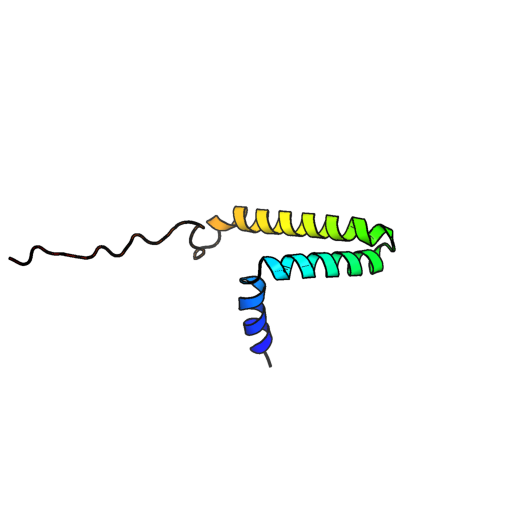 1 83 ? -19.472 -11.909 48.968 1.00 64.62 83 THR A O 1
ATOM 619 N N . GLY A 1 84 ? -21.279 -13.068 48.320 1.00 60.06 84 GLY A N 1
ATOM 620 C CA . GLY A 1 84 ? -22.143 -12.603 49.391 1.00 60.06 84 GLY A CA 1
ATOM 621 C C . GLY A 1 84 ? -21.644 -13.186 50.717 1.00 60.06 84 GLY A C 1
ATOM 622 O O . GLY A 1 84 ? -21.048 -14.266 50.717 1.00 60.06 84 GLY A O 1
ATOM 623 N N . PRO A 1 85 ? -21.850 -12.492 51.845 1.00 62.47 85 PRO A N 1
ATOM 624 C CA . PRO A 1 85 ? -21.619 -13.099 53.141 1.00 62.47 85 PRO A CA 1
ATOM 625 C C . PRO A 1 85 ? -22.688 -14.182 53.319 1.00 62.47 85 PRO A C 1
ATOM 627 O O . PRO A 1 85 ? -23.822 -13.882 53.689 1.00 62.47 85 PRO A O 1
ATOM 630 N N . GLU A 1 86 ? -22.358 -15.428 52.982 1.00 60.31 86 GLU A N 1
ATOM 631 C CA . GLU A 1 86 ? -23.111 -16.555 53.516 1.00 60.31 86 GLU A CA 1
ATOM 632 C C . GLU A 1 86 ? -22.801 -16.618 55.015 1.00 60.31 86 GLU A C 1
ATOM 634 O O . GLU A 1 86 ? -21.648 -16.702 55.438 1.00 60.31 86 GLU A O 1
ATOM 639 N N . SER A 1 87 ? -23.880 -16.405 55.762 1.00 59.81 87 SER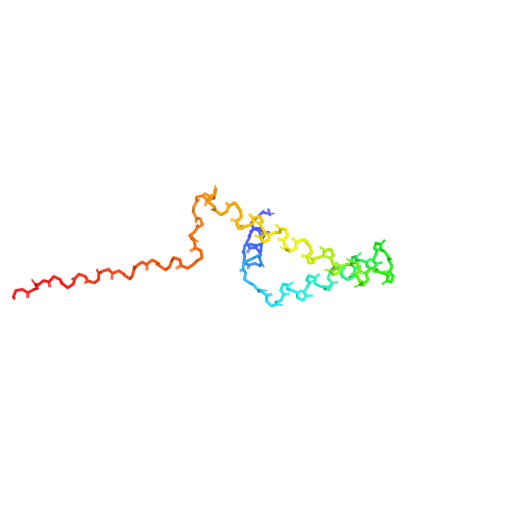 A N 1
ATOM 640 C CA . SER A 1 87 ? -24.045 -16.302 57.213 1.00 59.81 87 SER A CA 1
ATOM 641 C C . SER A 1 87 ? -23.371 -17.390 58.033 1.00 59.81 87 SER A C 1
ATOM 643 O O . SER A 1 87 ? -23.522 -18.568 57.635 1.00 59.81 87 SER A O 1
#

pLDDT: mean 77.88, std 15.06, range [51.56, 97.69]

Sequence (87 aa):
VVGGVDNFLRPRLVGKDTQMHELMILFSTLGGIAMFGVLGVIIGPIIAALFVTVWEIYGVVFADLLPGVAPPGTQAPPPRENTGPES

Mean predicted aligned error: 13.53 Å